Protein AF-A0A2L2Z683-F1 (afdb_monomer_lite)

InterPro domains:
  IPR004000 Actin family [PF00022] (2-81)
  IPR004000 Actin family [PTHR11937] (1-81)
  IPR043129 ATPase, nucleotide binding domain [SSF53067] (2-81)

Structure (mmCIF, N/CA/C/O backbone):
data_AF-A0A2L2Z683-F1
#
_entry.id   AF-A0A2L2Z683-F1
#
loop_
_atom_site.group_PDB
_atom_site.id
_atom_site.type_symbol
_atom_site.label_atom_id
_atom_site.label_alt_id
_atom_site.label_comp_id
_atom_site.label_asym_id
_atom_site.label_entity_id
_atom_site.label_seq_id
_atom_site.pdbx_PDB_ins_code
_atom_site.Cartn_x
_atom_site.Cartn_y
_atom_site.Cartn_z
_atom_site.occupancy
_atom_site.B_iso_or_equiv
_atom_site.auth_seq_id
_atom_site.auth_comp_id
_atom_site.auth_asym_id
_atom_site.auth_atom_id
_atom_site.pdbx_PDB_model_num
ATOM 1 N N . GLU A 1 1 ? -21.659 5.982 10.656 1.00 56.66 1 GLU A N 1
ATOM 2 C CA . GLU A 1 1 ? -21.723 5.565 12.071 1.00 56.66 1 GLU A CA 1
ATOM 3 C C . GLU A 1 1 ? -22.023 4.078 12.139 1.00 56.66 1 GLU A C 1
ATOM 5 O O . GLU A 1 1 ? -22.933 3.618 11.454 1.00 56.66 1 GLU A O 1
ATOM 10 N N . LYS A 1 2 ? -21.222 3.316 12.886 1.00 69.62 2 LYS A N 1
ATOM 11 C CA . LY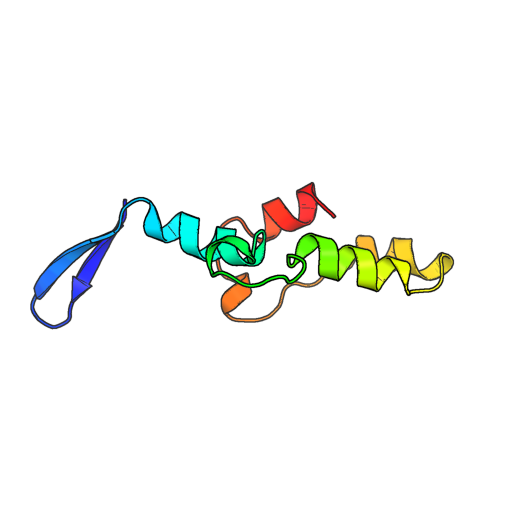S A 1 2 ? -21.504 1.905 13.186 1.00 69.62 2 LYS A CA 1
ATOM 12 C C . LYS A 1 2 ? -21.529 1.737 14.699 1.00 69.62 2 LYS A C 1
ATOM 14 O O . LYS A 1 2 ? -20.619 2.189 15.391 1.00 69.62 2 LYS A O 1
ATOM 19 N N . SER A 1 3 ? -22.574 1.086 15.194 1.00 71.62 3 SER A N 1
ATOM 20 C CA . SER A 1 3 ? -22.709 0.742 16.605 1.00 71.62 3 SER A CA 1
ATOM 21 C C . SER A 1 3 ? -22.136 -0.649 16.842 1.00 71.62 3 SER A C 1
ATOM 23 O O . SER A 1 3 ? -22.499 -1.601 16.151 1.00 71.62 3 SER A O 1
ATOM 25 N N . PHE A 1 4 ? -21.238 -0.762 17.812 1.00 77.38 4 PHE A N 1
ATOM 26 C CA . PHE A 1 4 ? -20.617 -2.016 18.214 1.00 77.38 4 PHE A CA 1
ATOM 27 C C . PHE A 1 4 ? -21.063 -2.363 19.628 1.00 77.38 4 PHE A C 1
ATOM 29 O O . PHE A 1 4 ? -21.117 -1.501 20.506 1.00 77.38 4 PHE A O 1
ATOM 36 N N . VAL A 1 5 ? -21.389 -3.635 19.840 1.00 76.00 5 VAL A N 1
ATOM 37 C CA . VAL A 1 5 ? -21.786 -4.158 21.147 1.00 76.00 5 VAL A CA 1
ATOM 38 C C . VAL A 1 5 ? -20.585 -4.873 21.746 1.00 76.00 5 VAL A C 1
ATOM 40 O O . VAL A 1 5 ? -20.054 -5.807 21.142 1.00 76.00 5 VAL A O 1
ATOM 43 N N . LEU A 1 6 ? -20.140 -4.434 22.921 1.00 80.56 6 LEU A N 1
ATOM 44 C CA . LEU A 1 6 ? -19.121 -5.156 23.676 1.00 80.56 6 LEU A CA 1
ATOM 45 C C . LEU A 1 6 ? -19.754 -6.388 24.341 1.00 80.56 6 LEU A C 1
ATOM 47 O O . LEU A 1 6 ? -20.948 -6.398 24.623 1.00 80.56 6 LEU A O 1
ATOM 51 N N . ILE A 1 7 ? -18.949 -7.401 24.672 1.00 75.62 7 ILE A N 1
ATOM 52 C CA . ILE A 1 7 ? -19.375 -8.663 25.319 1.00 75.62 7 ILE A CA 1
ATOM 53 C C . ILE A 1 7 ? -20.128 -8.417 26.656 1.00 75.62 7 ILE A C 1
ATOM 55 O O . ILE A 1 7 ? -20.847 -9.279 27.144 1.00 75.62 7 ILE A O 1
ATOM 59 N N . VAL A 1 8 ? -20.024 -7.204 27.214 1.00 78.75 8 VAL A N 1
ATOM 60 C CA . VAL A 1 8 ? -20.712 -6.730 28.431 1.00 78.75 8 VAL A CA 1
ATOM 61 C C . VAL A 1 8 ? -22.106 -6.120 28.142 1.00 78.75 8 VAL A C 1
ATOM 63 O O . VAL A 1 8 ? -22.791 -5.668 29.050 1.00 78.75 8 VAL A O 1
ATOM 66 N N . GLY A 1 9 ? -22.559 -6.084 26.884 1.00 70.69 9 GLY A N 1
ATOM 67 C CA . GLY A 1 9 ? -23.855 -5.514 26.477 1.00 70.69 9 GLY A CA 1
ATOM 68 C C . GLY A 1 9 ? -23.870 -3.987 26.327 1.00 70.69 9 GLY A C 1
ATOM 69 O O . GLY A 1 9 ? -24.891 -3.411 25.958 1.00 70.69 9 GLY A O 1
ATOM 70 N N . GLN A 1 10 ? -22.741 -3.319 26.574 1.00 79.25 10 GLN A N 1
ATOM 71 C CA . GLN A 1 10 ? -22.597 -1.878 26.385 1.00 79.25 10 GLN A CA 1
ATOM 72 C C . GLN A 1 10 ? -22.399 -1.555 24.896 1.00 79.25 10 GLN A C 1
ATOM 74 O O . GLN A 1 10 ? -21.553 -2.160 24.230 1.00 79.25 10 GLN A O 1
ATOM 79 N N . VAL A 1 11 ? -23.190 -0.612 24.375 1.00 75.25 11 VAL A N 1
ATOM 80 C CA . VAL A 1 11 ? -23.153 -0.191 22.967 1.00 75.25 11 VAL A CA 1
ATOM 81 C C . VAL A 1 11 ? -22.296 1.061 22.833 1.00 75.25 11 VAL A C 1
ATOM 83 O O . VAL A 1 11 ? -22.577 2.075 23.469 1.00 75.25 11 VAL A O 1
ATOM 86 N N . PHE A 1 12 ? -21.277 0.998 21.981 1.00 76.00 12 PHE A N 1
ATOM 87 C CA . PHE A 1 12 ? -20.481 2.155 21.584 1.00 76.00 12 PHE A CA 1
ATOM 88 C C . PHE A 1 12 ? -20.792 2.510 20.136 1.00 76.00 12 PHE A C 1
ATOM 90 O O . PHE A 1 12 ? -20.765 1.651 19.253 1.00 76.00 12 PHE A O 1
ATOM 97 N N . THR A 1 13 ? -21.073 3.784 19.884 1.00 76.75 13 THR A N 1
ATOM 98 C CA . THR A 1 13 ? -21.212 4.306 18.525 1.00 76.75 13 THR A CA 1
ATOM 99 C C . THR A 1 13 ? -19.867 4.857 18.098 1.00 76.75 13 THR A C 1
ATOM 101 O O . THR A 1 13 ? -19.380 5.815 18.691 1.00 76.75 13 THR A O 1
ATOM 104 N N . ILE A 1 14 ? -19.268 4.243 17.080 1.00 77.69 14 ILE A N 1
ATOM 105 C CA . ILE A 1 14 ? -18.065 4.774 16.446 1.00 77.69 14 ILE A CA 1
ATOM 106 C C . ILE A 1 14 ? -18.517 5.594 15.237 1.00 77.69 14 ILE A C 1
ATOM 108 O O . ILE A 1 14 ? -19.276 5.117 14.375 1.00 77.69 14 ILE A O 1
ATOM 112 N N . GLY A 1 15 ? -18.092 6.852 15.220 1.00 76.38 15 GLY A N 1
ATOM 113 C CA . GLY A 1 15 ? -18.449 7.838 14.217 1.00 76.38 15 GLY A CA 1
ATOM 114 C C . GLY A 1 15 ? -17.430 7.870 13.090 1.00 76.38 15 GLY A C 1
ATOM 115 O O . GLY A 1 15 ? -17.269 6.902 12.343 1.00 76.38 15 GLY A O 1
ATOM 116 N N . ASN A 1 16 ? -16.755 9.010 12.956 1.00 72.06 16 ASN A N 1
ATOM 117 C CA . ASN A 1 16 ? -15.770 9.250 11.901 1.00 72.06 16 ASN A CA 1
ATOM 118 C C . ASN A 1 16 ? -14.422 8.564 12.150 1.00 72.06 16 ASN A C 1
ATOM 120 O O . ASN A 1 16 ? -13.575 8.566 11.255 1.00 72.06 16 ASN A O 1
ATOM 124 N N . GLU A 1 17 ? -14.198 7.968 13.324 1.00 69.75 17 GLU A N 1
ATOM 125 C CA . GLU A 1 17 ? -12.924 7.308 13.619 1.00 69.75 17 GLU A CA 1
ATOM 126 C C . GLU A 1 17 ? -12.645 6.146 12.655 1.00 69.75 17 GLU A C 1
ATOM 128 O O . GLU A 1 17 ? -11.497 5.935 12.276 1.00 69.75 17 GLU A O 1
ATOM 133 N N . ILE A 1 18 ? -13.694 5.470 12.167 1.00 69.00 18 ILE A N 1
ATOM 134 C CA . ILE A 1 18 ? -13.594 4.342 11.220 1.00 69.00 18 ILE A CA 1
ATOM 135 C C . ILE A 1 18 ? -12.924 4.757 9.903 1.00 69.00 18 ILE A C 1
ATOM 137 O O . ILE A 1 18 ? -12.266 3.933 9.275 1.00 69.00 18 ILE A O 1
ATOM 141 N N . PHE A 1 19 ? -13.087 6.016 9.488 1.00 66.44 19 PHE A N 1
ATOM 142 C CA . PHE A 1 19 ? -12.493 6.549 8.260 1.00 66.44 19 PHE A CA 1
ATOM 143 C C . PHE A 1 19 ? -11.120 7.178 8.514 1.00 66.44 19 PHE A C 1
ATOM 145 O O . PHE A 1 19 ? -10.208 7.007 7.716 1.00 66.44 19 PHE A O 1
ATOM 152 N N . ARG A 1 20 ? -10.918 7.801 9.683 1.00 69.38 20 ARG A N 1
ATOM 153 C CA . ARG A 1 20 ? -9.616 8.386 10.043 1.00 69.38 20 ARG A CA 1
ATOM 154 C C . ARG A 1 20 ? -8.510 7.346 10.216 1.00 69.38 20 ARG A C 1
ATOM 156 O O . ARG A 1 20 ? -7.344 7.650 9.979 1.00 69.38 20 ARG A O 1
ATOM 163 N N . THR A 1 21 ? -8.845 6.131 10.652 1.00 73.19 21 THR A N 1
ATOM 164 C CA . THR A 1 21 ? -7.850 5.059 10.802 1.00 73.19 21 THR A CA 1
ATOM 165 C C . THR A 1 21 ? -7.214 4.653 9.462 1.00 73.19 21 THR A C 1
ATOM 167 O O . THR A 1 21 ? -5.987 4.689 9.387 1.00 73.19 21 THR A O 1
ATOM 170 N N . PRO A 1 22 ? -7.961 4.317 8.391 1.00 77.25 22 PRO A N 1
ATOM 171 C CA . PRO A 1 22 ? -7.354 4.032 7.091 1.00 77.25 22 PRO A CA 1
ATOM 172 C C . PRO A 1 22 ? -6.704 5.263 6.441 1.00 77.25 22 PRO A C 1
ATOM 174 O O . PRO A 1 22 ? -5.689 5.091 5.772 1.00 77.25 22 PRO A O 1
ATOM 177 N N . ASP A 1 23 ? -7.181 6.490 6.700 1.00 83.12 23 ASP A N 1
ATOM 178 C CA . ASP A 1 23 ? -6.534 7.718 6.197 1.00 83.12 23 ASP A CA 1
ATOM 179 C C . ASP A 1 23 ? -5.079 7.851 6.672 1.00 83.12 23 ASP A C 1
ATOM 181 O O . ASP A 1 23 ? -4.226 8.341 5.936 1.00 83.12 23 ASP A O 1
ATOM 185 N N . SER A 1 24 ? -4.754 7.348 7.868 1.00 85.19 24 SER A N 1
ATOM 186 C CA . SER A 1 24 ? -3.375 7.354 8.377 1.00 85.19 24 SER A CA 1
ATOM 187 C C . SER A 1 24 ? -2.401 6.493 7.556 1.00 85.19 24 SER A C 1
ATOM 189 O O . SER A 1 24 ? -1.198 6.737 7.590 1.00 85.19 24 SER A O 1
ATOM 191 N N . LEU A 1 25 ? -2.897 5.525 6.773 1.00 86.81 25 LEU A N 1
ATOM 192 C CA . LEU A 1 25 ? -2.069 4.737 5.849 1.00 86.81 25 LEU A CA 1
ATOM 193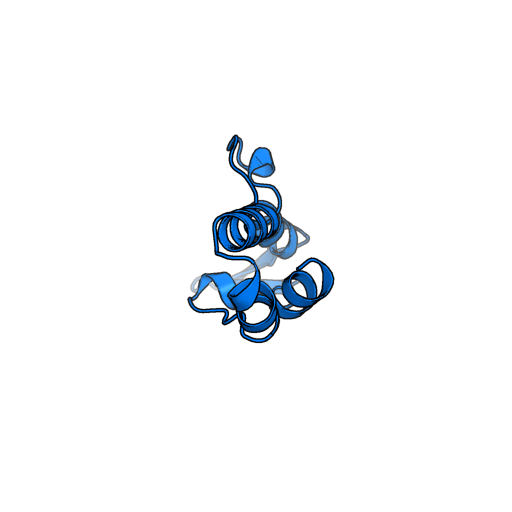 C C . LEU A 1 25 ? -1.658 5.559 4.620 1.00 86.81 25 LEU A C 1
ATOM 195 O O . LEU A 1 25 ? -0.581 5.358 4.054 1.00 86.81 25 LEU A O 1
ATOM 199 N N . PHE A 1 26 ? -2.517 6.486 4.204 1.00 86.81 26 PHE A N 1
ATOM 200 C CA . PHE A 1 26 ? -2.255 7.406 3.101 1.00 86.81 26 PHE A CA 1
ATOM 201 C C . PHE A 1 26 ? -1.500 8.650 3.576 1.00 86.81 26 PHE A C 1
ATOM 203 O O . PHE A 1 26 ? -0.647 9.163 2.856 1.00 86.81 26 PHE A O 1
ATOM 210 N N . GLN A 1 27 ? -1.763 9.097 4.806 1.00 88.31 27 GLN A N 1
ATOM 211 C CA . GLN A 1 27 ? -1.141 10.258 5.435 1.00 88.31 27 GLN A CA 1
ATOM 212 C C . GLN A 1 27 ? -0.601 9.896 6.831 1.00 88.31 27 GLN A C 1
ATOM 214 O O . GLN A 1 27 ? -1.246 10.181 7.847 1.00 88.31 27 GLN A O 1
ATOM 219 N N . PRO A 1 28 ? 0.614 9.317 6.910 1.00 88.62 28 PRO A N 1
ATOM 220 C CA . PRO A 1 28 ? 1.232 8.900 8.176 1.00 88.62 28 PRO A CA 1
ATOM 221 C C . PRO A 1 28 ? 1.459 10.055 9.161 1.00 88.62 28 PRO A C 1
ATOM 223 O O . PRO A 1 28 ? 1.560 9.847 10.370 1.00 88.62 28 PRO A O 1
ATOM 226 N N . PHE A 1 29 ? 1.454 11.295 8.666 1.00 87.81 29 PHE A N 1
ATOM 227 C CA . PHE A 1 29 ? 1.537 12.498 9.486 1.00 87.81 29 PHE A CA 1
ATOM 228 C C . PHE A 1 29 ? 0.432 12.581 10.555 1.00 87.81 29 PHE A C 1
ATOM 230 O O . PHE A 1 29 ? 0.677 13.107 11.639 1.00 87.81 29 PHE A O 1
ATOM 237 N N . PHE A 1 30 ? -0.759 12.010 10.320 1.00 85.12 30 PHE A N 1
ATOM 238 C CA . PHE A 1 30 ? -1.838 12.007 11.320 1.00 85.12 30 PHE A CA 1
ATOM 239 C C . PHE A 1 30 ? -1.487 11.271 12.615 1.00 85.12 30 PHE A C 1
ATOM 241 O O . PHE A 1 30 ? -2.071 11.561 13.658 1.00 85.12 30 PHE A O 1
ATOM 248 N N . ILE A 1 31 ? -0.533 10.343 12.555 1.00 87.69 31 ILE A N 1
ATOM 249 C CA . ILE A 1 31 ? -0.012 9.612 13.715 1.00 87.69 31 ILE A CA 1
ATOM 250 C C . ILE A 1 31 ? 1.395 10.083 14.114 1.00 87.69 31 ILE A C 1
ATOM 252 O O . ILE A 1 31 ? 2.055 9.433 14.920 1.00 87.69 31 ILE A O 1
ATOM 256 N N . GLY A 1 32 ? 1.849 11.222 13.576 1.00 88.25 32 GLY A N 1
ATOM 257 C CA . GLY A 1 32 ? 3.154 11.813 13.876 1.00 88.25 32 GLY A CA 1
ATOM 258 C C . GLY A 1 32 ? 4.334 11.108 13.207 1.00 88.25 32 GLY A C 1
ATOM 259 O O . GLY A 1 32 ? 5.465 11.269 13.659 1.00 88.25 32 GLY A O 1
ATOM 260 N N . LEU A 1 33 ? 4.092 10.316 12.156 1.00 89.81 33 LEU A N 1
ATOM 261 C CA . LEU A 1 33 ? 5.155 9.679 11.383 1.00 89.81 33 LEU A CA 1
ATOM 262 C C . LEU A 1 33 ? 5.524 10.530 10.167 1.00 89.81 33 LEU A C 1
ATOM 264 O O . LEU A 1 33 ? 4.678 10.851 9.334 1.00 89.81 33 LEU A O 1
ATOM 268 N N . GLU A 1 34 ? 6.814 10.824 10.030 1.00 88.56 34 GLU A N 1
ATOM 269 C CA . GLU A 1 34 ? 7.398 11.454 8.841 1.00 88.56 34 GLU A CA 1
ATOM 270 C C . GLU A 1 34 ? 7.787 10.389 7.804 1.00 88.56 34 GLU A C 1
ATOM 272 O O . GLU A 1 34 ? 8.943 10.262 7.400 1.00 88.56 34 GLU A O 1
ATOM 277 N N . SER A 1 35 ? 6.820 9.566 7.399 1.00 88.81 35 SER A N 1
ATOM 278 C CA . SER A 1 35 ? 6.998 8.581 6.330 1.00 88.81 35 SER A CA 1
ATOM 279 C C . SER A 1 35 ? 6.048 8.852 5.172 1.00 88.81 35 SER A C 1
ATOM 281 O O . SER A 1 35 ? 4.965 9.405 5.357 1.00 88.81 35 SER A O 1
ATOM 283 N N . ALA A 1 36 ? 6.442 8.417 3.978 1.00 89.62 36 ALA A N 1
ATOM 284 C CA . ALA A 1 36 ? 5.573 8.440 2.811 1.00 89.62 36 ALA A CA 1
ATOM 285 C C . ALA A 1 36 ? 4.363 7.516 3.028 1.00 89.62 36 ALA A C 1
ATOM 287 O O . ALA A 1 36 ? 4.479 6.455 3.650 1.00 89.62 36 ALA A O 1
ATOM 288 N N . GLY A 1 37 ? 3.204 7.914 2.506 1.00 91.00 37 GLY A N 1
ATOM 289 C CA . GLY A 1 37 ? 2.011 7.070 2.498 1.00 91.00 37 GLY A CA 1
ATOM 290 C C . GLY A 1 37 ? 2.179 5.835 1.611 1.00 91.00 37 GLY A C 1
ATOM 291 O O . GLY A 1 37 ? 3.145 5.704 0.851 1.00 91.00 37 GLY A O 1
ATOM 292 N N . ILE A 1 38 ? 1.210 4.922 1.668 1.00 90.94 38 ILE A N 1
ATOM 293 C CA . ILE A 1 38 ? 1.243 3.686 0.868 1.00 90.94 38 ILE A CA 1
ATOM 294 C C . ILE A 1 38 ? 1.253 3.945 -0.649 1.00 90.94 38 ILE A C 1
ATOM 296 O O . ILE A 1 38 ? 1.917 3.215 -1.387 1.00 90.94 38 ILE A O 1
ATOM 300 N N . LEU A 1 39 ? 0.580 5.004 -1.110 1.00 89.19 39 LEU A N 1
ATOM 301 C CA . LEU A 1 39 ? 0.540 5.396 -2.523 1.00 89.19 39 LEU A CA 1
ATOM 302 C C . LEU A 1 39 ? 1.907 5.859 -3.019 1.00 89.19 39 LEU A C 1
ATOM 304 O O . LEU A 1 39 ? 2.466 5.275 -3.947 1.00 89.19 39 LEU A O 1
ATOM 308 N N . GLU A 1 40 ? 2.490 6.848 -2.342 1.00 90.56 40 GLU A N 1
ATOM 309 C CA . GLU A 1 40 ? 3.826 7.349 -2.664 1.00 90.56 40 GLU A CA 1
ATOM 310 C C . GLU A 1 40 ? 4.876 6.244 -2.569 1.00 90.56 40 GLU A C 1
ATOM 312 O O . GLU A 1 40 ? 5.726 6.109 -3.446 1.00 90.56 40 GLU A O 1
ATOM 317 N N . THR A 1 41 ? 4.799 5.400 -1.540 1.00 91.38 41 THR A N 1
ATOM 318 C CA . THR A 1 41 ? 5.739 4.287 -1.361 1.00 91.38 41 THR A CA 1
ATOM 319 C C . THR A 1 41 ? 5.662 3.291 -2.522 1.00 91.38 41 THR A C 1
ATOM 321 O O . THR A 1 41 ? 6.698 2.820 -3.007 1.00 91.38 41 THR A O 1
ATOM 324 N N . THR A 1 42 ? 4.455 2.998 -3.014 1.00 91.06 42 THR A N 1
ATOM 325 C CA . THR A 1 42 ? 4.244 2.119 -4.175 1.00 91.06 42 THR A CA 1
ATOM 326 C C . THR A 1 42 ? 4.776 2.770 -5.453 1.00 91.06 42 THR A C 1
ATOM 328 O O . THR A 1 42 ? 5.562 2.153 -6.177 1.00 91.06 42 THR A O 1
ATOM 331 N N . TYR A 1 43 ? 4.461 4.048 -5.677 1.00 90.50 43 TYR A N 1
ATOM 332 C CA . TYR A 1 43 ? 4.970 4.825 -6.808 1.00 90.50 43 TYR A CA 1
ATOM 333 C C . TYR A 1 43 ? 6.505 4.881 -6.831 1.00 90.50 43 TYR A C 1
ATOM 335 O O . TYR A 1 43 ? 7.134 4.560 -7.844 1.00 90.50 43 TYR A O 1
ATOM 343 N N . TYR A 1 44 ? 7.140 5.214 -5.704 1.00 92.00 44 TYR A N 1
ATOM 344 C CA . TYR A 1 44 ? 8.598 5.242 -5.595 1.00 92.00 44 TYR A CA 1
ATOM 345 C C . TYR A 1 44 ? 9.221 3.867 -5.834 1.00 92.00 44 TYR A C 1
ATOM 347 O O . TYR A 1 44 ? 10.304 3.778 -6.416 1.00 92.00 44 TYR A O 1
ATOM 355 N N . SER A 1 45 ? 8.545 2.791 -5.431 1.00 91.50 45 SER A N 1
ATOM 356 C CA . SER A 1 45 ? 9.005 1.427 -5.699 1.00 91.50 45 SER A CA 1
ATOM 357 C C . SER A 1 45 ? 8.974 1.113 -7.197 1.00 91.50 45 SER A C 1
ATOM 359 O O . SER A 1 45 ? 9.955 0.592 -7.726 1.00 91.50 45 SER A O 1
ATOM 361 N N . PHE A 1 46 ? 7.926 1.523 -7.915 1.00 90.81 46 PHE A N 1
ATOM 362 C CA . PHE A 1 46 ? 7.857 1.378 -9.376 1.00 90.81 46 PHE A CA 1
ATOM 363 C C . PHE A 1 46 ? 8.884 2.252 -10.102 1.00 90.81 46 PHE A C 1
ATOM 365 O O . PHE A 1 46 ? 9.473 1.822 -11.097 1.00 90.81 46 PHE A O 1
ATOM 372 N N . MET A 1 47 ? 9.164 3.453 -9.593 1.00 90.75 47 MET A N 1
ATOM 373 C CA . MET A 1 47 ? 10.180 4.342 -10.166 1.00 90.75 47 MET A CA 1
ATOM 374 C C . MET A 1 47 ? 11.612 3.827 -9.981 1.00 90.75 47 MET A C 1
ATOM 376 O O . MET A 1 47 ? 12.481 4.158 -10.789 1.00 90.75 47 MET A O 1
ATOM 380 N N . LYS A 1 48 ? 11.867 2.979 -8.980 1.00 93.44 48 LYS A N 1
ATOM 381 C CA . LYS A 1 48 ? 13.153 2.277 -8.826 1.00 93.44 48 LYS A CA 1
ATOM 382 C C . LYS A 1 48 ? 13.325 1.124 -9.820 1.00 93.44 48 LYS A C 1
ATOM 384 O O . LYS A 1 48 ? 14.452 0.721 -10.092 1.00 93.44 48 LYS A O 1
ATOM 389 N N . CYS A 1 49 ? 12.232 0.601 -10.373 1.00 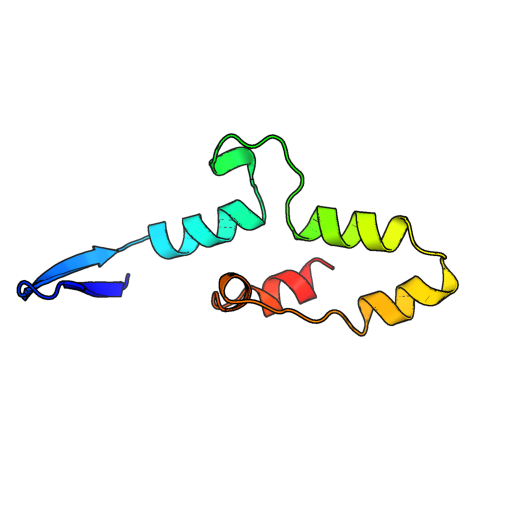91.88 49 CYS A N 1
ATOM 390 C CA . CYS A 1 49 ? 12.261 -0.456 -11.377 1.00 91.88 49 CYS A CA 1
ATOM 391 C C . CYS A 1 49 ? 12.616 0.077 -12.776 1.00 91.88 49 CYS A C 1
ATOM 393 O O . CYS A 1 49 ? 12.404 1.251 -13.102 1.00 91.88 49 CYS A O 1
ATOM 395 N N . VAL A 1 50 ? 13.121 -0.816 -13.632 1.00 93.62 50 VAL A N 1
ATOM 396 C CA . VAL A 1 50 ? 13.433 -0.530 -15.044 1.00 93.62 50 VAL A CA 1
ATOM 397 C C . VAL A 1 50 ? 12.158 -0.154 -15.804 1.00 93.62 50 VAL A C 1
ATOM 399 O O . VAL A 1 50 ? 11.088 -0.691 -15.525 1.00 93.62 50 VAL A O 1
ATOM 402 N N . ILE A 1 51 ? 12.257 0.770 -16.764 1.00 92.75 51 ILE A N 1
ATOM 403 C CA . ILE A 1 51 ? 11.088 1.378 -17.418 1.00 92.75 51 ILE A CA 1
ATOM 404 C C . ILE A 1 51 ? 10.177 0.366 -18.128 1.00 92.75 51 ILE A C 1
ATOM 406 O O . ILE A 1 51 ? 8.956 0.509 -18.079 1.00 92.75 51 ILE A O 1
ATOM 410 N N . ASP A 1 52 ? 10.755 -0.692 -18.695 1.00 93.62 52 ASP A N 1
ATOM 411 C CA . ASP A 1 52 ? 10.028 -1.690 -19.484 1.00 93.62 52 ASP A CA 1
ATOM 412 C C . ASP A 1 52 ? 9.042 -2.512 -18.646 1.00 93.62 52 ASP A C 1
ATOM 414 O O . ASP A 1 52 ? 7.975 -2.892 -19.128 1.00 93.62 52 ASP A O 1
ATOM 418 N N . ILE A 1 53 ? 9.350 -2.738 -17.364 1.00 93.19 53 ILE A N 1
ATOM 419 C CA . ILE A 1 53 ? 8.493 -3.526 -16.468 1.00 93.19 53 ILE A CA 1
ATOM 420 C C . ILE A 1 53 ? 7.442 -2.682 -15.747 1.00 93.19 53 ILE A C 1
ATOM 422 O O . ILE A 1 53 ? 6.467 -3.233 -15.242 1.00 93.19 53 ILE A O 1
ATOM 426 N N . ARG A 1 54 ? 7.576 -1.347 -15.730 1.00 92.06 54 ARG A N 1
ATOM 427 C CA . ARG A 1 54 ? 6.657 -0.467 -14.984 1.00 92.06 54 ARG A CA 1
ATOM 428 C C . ARG A 1 54 ? 5.214 -0.633 -15.434 1.00 92.06 54 ARG A C 1
ATOM 430 O O . ARG A 1 54 ? 4.338 -0.774 -14.593 1.00 92.06 54 ARG A O 1
ATOM 437 N N . LYS A 1 55 ? 4.965 -0.696 -16.747 1.00 90.75 55 LYS A N 1
ATOM 438 C CA . LYS A 1 55 ? 3.611 -0.912 -17.290 1.00 90.75 55 LYS A CA 1
ATOM 439 C C . LYS A 1 55 ? 2.980 -2.208 -16.778 1.00 90.75 55 LYS A C 1
ATOM 441 O O . LYS A 1 55 ? 1.795 -2.228 -16.468 1.00 90.75 55 LYS A O 1
ATOM 446 N N . VAL A 1 56 ? 3.777 -3.272 -16.674 1.00 92.69 56 VAL A N 1
ATOM 447 C CA . VAL A 1 56 ? 3.316 -4.565 -16.156 1.00 92.69 56 VAL A CA 1
ATOM 448 C C . VAL A 1 56 ? 3.020 -4.468 -14.660 1.00 92.69 56 VAL A C 1
ATOM 450 O O . VAL A 1 56 ? 2.021 -5.023 -14.216 1.00 92.69 56 VAL A O 1
ATOM 453 N N . LEU A 1 57 ? 3.833 -3.734 -13.897 1.00 90.88 57 LEU A N 1
ATOM 454 C CA . LEU A 1 57 ? 3.617 -3.521 -12.462 1.00 90.88 57 LEU A CA 1
ATOM 455 C C . LEU A 1 57 ? 2.343 -2.710 -12.180 1.00 90.88 57 LEU A C 1
ATOM 457 O O . LEU A 1 57 ? 1.524 -3.146 -11.375 1.00 90.88 57 LEU A O 1
ATOM 461 N N . TYR A 1 58 ? 2.121 -1.603 -12.898 1.00 88.75 58 TYR A N 1
ATOM 462 C CA . TYR A 1 58 ? 0.891 -0.806 -12.786 1.00 88.75 58 TYR A CA 1
ATOM 463 C C . TYR A 1 58 ? -0.363 -1.642 -13.082 1.00 88.75 58 TYR A C 1
ATOM 465 O O . TYR A 1 58 ? -1.346 -1.565 -12.352 1.00 88.75 58 TYR A O 1
ATOM 473 N N . ALA A 1 59 ? -0.311 -2.499 -14.106 1.00 90.06 59 ALA A N 1
ATOM 474 C CA . ALA A 1 59 ? -1.435 -3.358 -14.474 1.00 90.06 59 ALA A CA 1
ATOM 475 C C . ALA A 1 59 ? -1.696 -4.513 -13.487 1.00 90.06 59 ALA A C 1
ATOM 477 O O . ALA A 1 59 ? -2.804 -5.041 -13.460 1.00 90.06 59 ALA A O 1
ATOM 478 N N . ASN A 1 60 ? -0.697 -4.924 -12.696 1.00 90.06 60 ASN A N 1
ATOM 479 C CA . ASN A 1 60 ? -0.758 -6.117 -11.841 1.00 90.06 60 ASN A CA 1
ATOM 480 C C . ASN A 1 60 ? -0.456 -5.799 -10.370 1.00 90.06 60 ASN A C 1
ATOM 482 O O . ASN A 1 60 ? 0.280 -6.529 -9.702 1.00 90.06 60 ASN A O 1
ATOM 486 N N . THR A 1 61 ? -1.016 -4.709 -9.849 1.00 89.88 61 THR A N 1
ATOM 487 C CA . THR A 1 61 ? -0.895 -4.398 -8.421 1.00 89.88 61 THR A CA 1
ATOM 488 C C . THR A 1 61 ? -1.817 -5.311 -7.613 1.00 89.88 61 THR A C 1
ATOM 490 O O . THR A 1 61 ? -3.029 -5.322 -7.815 1.00 89.88 61 THR A O 1
ATOM 493 N N . VAL A 1 62 ? -1.242 -6.087 -6.692 1.00 90.88 62 VAL A N 1
ATOM 494 C CA . VAL A 1 62 ? -1.980 -7.013 -5.822 1.00 90.88 62 VAL A CA 1
ATOM 495 C C . VAL A 1 62 ? -1.976 -6.475 -4.397 1.00 90.88 62 VAL A C 1
ATOM 497 O O . VAL A 1 62 ? -0.921 -6.193 -3.834 1.00 90.88 62 VAL A O 1
ATOM 500 N N . LEU A 1 63 ? -3.162 -6.363 -3.804 1.00 90.62 63 LEU A N 1
ATOM 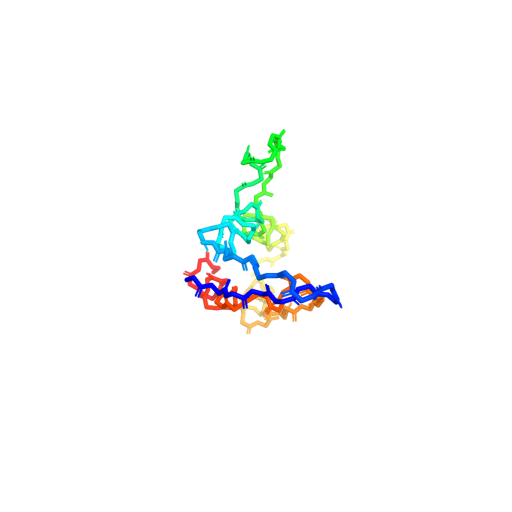501 C CA . LEU A 1 63 ? -3.333 -5.985 -2.405 1.00 90.62 63 LEU A CA 1
ATOM 502 C C . LEU A 1 63 ? -3.450 -7.245 -1.545 1.00 90.62 63 LEU A C 1
ATOM 504 O O . LEU A 1 63 ? -4.280 -8.112 -1.813 1.00 90.62 63 LEU A O 1
ATOM 508 N N . SER A 1 64 ? -2.620 -7.346 -0.508 1.00 92.00 64 SER A N 1
ATOM 509 C CA . SER A 1 64 ? -2.602 -8.497 0.397 1.00 92.00 64 SER A CA 1
ATOM 510 C C . SER A 1 64 ? -2.417 -8.080 1.854 1.00 92.00 64 SER A C 1
ATOM 512 O O . SER A 1 64 ? -1.593 -7.214 2.147 1.00 92.00 64 SER A O 1
ATOM 514 N N . GLY A 1 65 ? -3.105 -8.773 2.765 1.00 91.81 65 GLY A N 1
ATOM 515 C CA . GLY A 1 65 ? -3.003 -8.584 4.214 1.00 91.81 65 GLY A CA 1
ATOM 516 C C . GLY A 1 65 ? -4.312 -8.121 4.856 1.00 91.81 65 GLY A C 1
ATOM 517 O O . GLY A 1 65 ? -5.259 -7.731 4.183 1.00 91.81 65 GLY A O 1
ATOM 518 N N . VAL A 1 66 ? -4.380 -8.162 6.1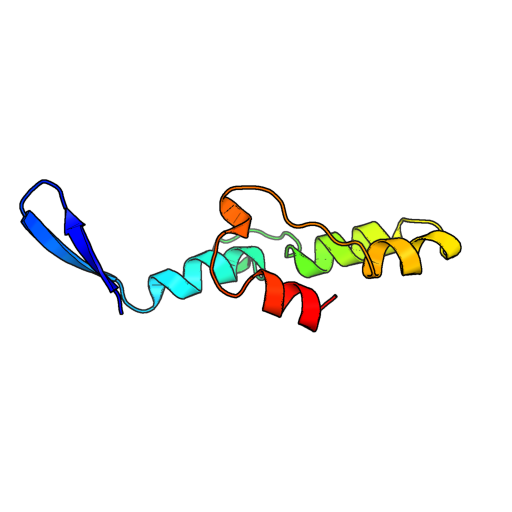89 1.00 88.38 66 VAL A N 1
ATOM 519 C CA . VAL A 1 66 ? -5.595 -7.756 6.925 1.00 88.38 66 VAL A CA 1
ATOM 520 C C . VAL A 1 66 ? -5.845 -6.252 6.782 1.00 88.38 66 VAL A C 1
ATOM 522 O O . VAL A 1 66 ? -6.980 -5.822 6.616 1.00 88.38 66 VAL A O 1
ATOM 525 N N . THR A 1 67 ? -4.784 -5.447 6.760 1.00 84.88 67 THR A N 1
ATOM 526 C CA . THR A 1 67 ? -4.862 -3.986 6.620 1.00 84.88 67 THR A CA 1
ATOM 527 C C . THR A 1 67 ? -5.387 -3.545 5.250 1.00 84.88 67 THR A C 1
ATOM 529 O O . THR A 1 67 ? -5.933 -2.457 5.135 1.00 84.88 67 THR A O 1
ATOM 532 N N . THR A 1 68 ? -5.298 -4.374 4.205 1.00 86.75 68 THR A N 1
ATOM 533 C CA . THR A 1 68 ? -5.877 -4.051 2.887 1.00 86.75 68 THR A CA 1
ATOM 534 C C . THR A 1 68 ? -7.364 -4.400 2.785 1.00 86.75 68 THR A C 1
ATOM 536 O O . THR A 1 68 ? -7.976 -4.138 1.756 1.00 86.75 68 THR A O 1
ATOM 539 N N . MET A 1 69 ? -7.958 -4.978 3.837 1.00 86.81 69 MET A N 1
ATOM 540 C CA . MET A 1 69 ? -9.383 -5.327 3.885 1.00 86.81 69 MET A CA 1
ATOM 541 C C . MET A 1 69 ? -10.283 -4.140 4.251 1.00 86.81 69 MET A C 1
ATOM 543 O O . MET A 1 69 ? -11.504 -4.306 4.309 1.00 86.81 69 MET A O 1
ATOM 547 N N . TYR A 1 70 ? -9.724 -2.952 4.520 1.00 86.69 70 TYR A N 1
ATOM 548 C CA . TYR A 1 70 ? -10.562 -1.774 4.727 1.00 86.69 70 TYR A CA 1
ATOM 549 C C . TYR A 1 70 ? -11.351 -1.461 3.446 1.00 86.69 70 TYR A C 1
ATOM 551 O O . TYR A 1 70 ? -10.779 -1.425 2.350 1.00 86.69 70 TYR A O 1
ATOM 559 N N . PRO A 1 71 ? -12.667 -1.226 3.566 1.00 83.56 71 PRO A N 1
ATOM 560 C CA . PRO A 1 71 ? -13.509 -0.949 2.412 1.00 83.56 71 PRO A CA 1
ATOM 561 C C . PRO A 1 71 ? -13.046 0.333 1.710 1.00 83.56 71 PRO A C 1
ATOM 563 O O . PRO A 1 71 ? -12.783 1.339 2.364 1.00 83.56 71 PRO A O 1
ATOM 566 N N . GLY A 1 72 ? -12.957 0.290 0.380 1.00 85.62 72 GLY A N 1
ATOM 567 C CA . GLY A 1 72 ? -12.563 1.430 -0.453 1.00 85.62 72 GLY A CA 1
ATOM 568 C C . GLY A 1 72 ? -11.055 1.606 -0.667 1.00 85.62 72 GLY A C 1
ATOM 569 O O . GLY A 1 72 ? -10.680 2.400 -1.524 1.00 85.62 72 GLY A O 1
ATOM 570 N N . ILE A 1 73 ? -10.178 0.848 0.014 1.00 87.50 73 ILE A N 1
ATOM 571 C CA . ILE A 1 73 ? -8.723 0.933 -0.239 1.00 87.50 73 ILE A CA 1
ATOM 572 C C . ILE A 1 73 ? -8.380 0.545 -1.679 1.00 87.50 73 ILE A C 1
ATOM 574 O O . ILE A 1 73 ? -7.545 1.199 -2.295 1.00 87.50 73 ILE A O 1
ATOM 578 N N . ALA A 1 74 ? -9.016 -0.495 -2.227 1.00 86.56 74 ALA A N 1
ATOM 579 C CA . ALA A 1 74 ? -8.772 -0.919 -3.605 1.00 86.56 74 ALA A CA 1
ATOM 580 C C . ALA A 1 74 ? -9.144 0.176 -4.616 1.00 86.56 74 ALA A C 1
ATOM 582 O O . ALA A 1 74 ? -8.354 0.474 -5.507 1.00 86.56 74 ALA A O 1
ATOM 583 N N . ASP A 1 75 ? -10.296 0.825 -4.423 1.00 87.81 75 ASP A N 1
ATOM 584 C CA . ASP A 1 75 ? -10.764 1.908 -5.292 1.00 87.81 75 ASP A CA 1
ATOM 585 C C . ASP A 1 75 ? -9.848 3.138 -5.201 1.00 87.81 75 ASP A C 1
ATOM 587 O O . ASP A 1 75 ? -9.526 3.750 -6.218 1.00 87.81 75 ASP A O 1
ATOM 591 N N . MET A 1 76 ? -9.386 3.485 -3.992 1.00 85.56 76 MET A N 1
ATOM 592 C CA . MET A 1 76 ? -8.417 4.570 -3.789 1.00 85.56 76 MET A CA 1
ATOM 593 C C . MET A 1 76 ? -7.073 4.257 -4.451 1.00 85.56 76 MET A C 1
ATOM 595 O O . MET A 1 76 ? -6.541 5.096 -5.174 1.00 85.56 76 MET A O 1
ATOM 599 N N . MET A 1 77 ? -6.553 3.041 -4.257 1.00 86.56 77 MET A N 1
ATOM 600 C CA . MET A 1 77 ? -5.309 2.589 -4.883 1.00 86.56 77 MET A CA 1
ATOM 601 C C . MET A 1 77 ? -5.398 2.636 -6.406 1.00 86.56 77 MET A C 1
ATOM 603 O O . MET A 1 77 ? -4.495 3.156 -7.044 1.00 86.56 77 MET A O 1
ATOM 607 N N . GLN A 1 78 ? -6.494 2.155 -6.994 1.00 84.75 78 GLN A N 1
ATOM 608 C CA . GLN A 1 78 ? -6.679 2.171 -8.446 1.00 84.75 78 GLN A CA 1
ATOM 609 C C . GLN A 1 78 ? -6.839 3.589 -9.016 1.00 84.75 78 GLN A C 1
ATOM 611 O O . GLN A 1 78 ? -6.546 3.820 -10.186 1.00 84.75 78 GLN A O 1
ATOM 616 N N . LYS A 1 79 ? -7.339 4.536 -8.218 1.00 84.19 79 LYS A N 1
ATOM 617 C CA . LYS A 1 79 ? -7.533 5.922 -8.650 1.00 84.19 79 LYS A CA 1
ATOM 618 C C . LYS A 1 79 ? -6.237 6.735 -8.635 1.00 84.19 79 LYS A C 1
ATOM 620 O O . LYS A 1 79 ? -6.106 7.648 -9.447 1.00 84.19 79 LYS A O 1
ATOM 625 N N . GLU A 1 80 ? -5.337 6.456 -7.694 1.00 76.62 80 GLU A N 1
ATOM 626 C CA . GLU A 1 80 ? -4.154 7.290 -7.437 1.00 76.62 80 GLU A CA 1
ATOM 627 C C . GLU A 1 80 ? -2.813 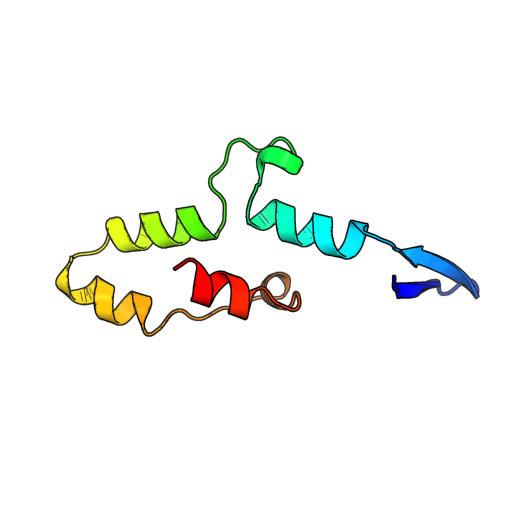6.679 -7.887 1.00 76.62 80 GLU A C 1
ATOM 629 O O . GLU A 1 80 ? -1.807 7.389 -7.888 1.00 76.62 80 GLU A O 1
ATOM 634 N N . ILE A 1 81 ? -2.787 5.400 -8.287 1.00 75.31 81 ILE A N 1
ATOM 635 C CA . ILE A 1 81 ? -1.628 4.713 -8.899 1.00 75.31 81 ILE A CA 1
ATOM 636 C C . ILE A 1 81 ? -1.686 4.818 -10.425 1.00 75.31 81 ILE A C 1
ATOM 638 O O . ILE A 1 81 ? -0.631 5.148 -11.017 1.00 75.31 81 ILE A O 1
#

Secondary structure (DSSP, 8-state):
-EEEE-TTS-EEEE-THHHHHHHHHH-GGGGT--S--HHHHHHHHHHHS-HHHHHHHHHT----SGGGGSTTHHHHHHHH-

Organism: Parasteatoda tepidariorum (NCBI:txid114398)

Radius of gyration: 16.76 Å; chains: 1; bounding box: 37×21×48 Å

Foldseek 3Di:
DDWDADPVRDIDDDDCVLVVVLVCQCVVVVVPDPDHHPLVVLVVVLVVDDPVCSVVCLVDPDDDDPSCPRPCSVVVNNVRD

pLDDT: mean 84.52, std 7.92, range [56.66, 93.62]

Sequence (81 aa):
EKSFVLIVGQVFTIGNEIFRTPDSLFQPFFIGLESAGILETTYYSFMKCVIDIRKVLYANTVLSGVTTMYPGIADMMQKEI